Protein AF-A0A6A6MYF9-F1 (afdb_monomer_lite)

Sequence (111 aa):
MVDEHDRLLPIANVGRIMKQILPPTAKISKEAKQTMQECATEFISFVTGEASDKCHKENRKTVNGDDICWSLSSLGFDNYTEDRGQEDHGLSVSMQQLSSSAAIDSSQELH

Secondary structure (DSSP, 8-state):
---GGGGSPPHHHHHHHHHHTS-TT----HHHHHHHHHHHHHHHHHHHHHHHHHHHHTT-SS--HHHHHHHHHHTT-THHHHGGGG-HHHHHHHHHHHHHHHHTGGGSS--

Radius of gyration: 16.53 Å; chains: 1; bounding box: 35×25×54 Å

Foldseek 3Di:
DPDPVVLWDPLVVLVVVVCVPDDPPDDDDPVNSVVSRVVVSVVVVQLVVQLCVVCVVVVHPDRAPVSSQVSCVVVVNPVVNVVCPPPPPPVRVVVVVVRVVVVVVVVPPPD

Structure (mmCIF, N/CA/C/O backbone):
data_AF-A0A6A6MYF9-F1
#
_entry.id   AF-A0A6A6MYF9-F1
#
loop_
_atom_site.group_PDB
_atom_site.id
_atom_site.type_symbol
_atom_site.label_atom_id
_atom_site.label_alt_id
_atom_site.label_comp_id
_atom_site.label_asym_id
_atom_site.label_entity_id
_atom_site.label_seq_id
_atom_site.pdbx_PDB_ins_code
_atom_site.Cartn_x
_atom_site.Cartn_y
_atom_site.Cartn_z
_atom_site.occupancy
_atom_site.B_iso_or_equiv
_atom_site.auth_seq_id
_atom_site.auth_comp_id
_atom_site.auth_asym_id
_atom_site.auth_atom_id
_atom_site.pdbx_PDB_model_num
ATOM 1 N N . MET A 1 1 ? 12.629 5.102 18.994 1.00 43.66 1 MET A N 1
ATOM 2 C CA . MET A 1 1 ? 12.459 5.561 17.599 1.00 43.66 1 MET A CA 1
ATOM 3 C C . MET A 1 1 ? 12.436 4.318 16.737 1.00 43.66 1 MET A C 1
ATOM 5 O O . MET A 1 1 ? 13.460 3.659 16.654 1.00 43.66 1 MET A O 1
ATOM 9 N N . VAL A 1 2 ? 11.268 3.950 16.214 1.00 53.66 2 VAL A N 1
ATOM 10 C CA . VAL A 1 2 ? 11.156 2.889 15.202 1.00 53.66 2 VAL A CA 1
ATOM 11 C C . VAL A 1 2 ? 11.730 3.458 13.907 1.00 53.66 2 VAL A C 1
ATOM 13 O O . VAL A 1 2 ? 11.384 4.587 13.557 1.00 53.66 2 VAL A O 1
ATOM 16 N N . ASP A 1 3 ? 12.644 2.740 13.260 1.00 65.25 3 ASP A N 1
ATOM 17 C CA . ASP A 1 3 ? 13.292 3.208 12.036 1.00 65.25 3 ASP A CA 1
ATOM 18 C C . ASP A 1 3 ? 12.254 3.311 10.902 1.00 65.25 3 ASP A C 1
ATOM 20 O O . ASP A 1 3 ? 11.393 2.443 10.750 1.00 65.25 3 ASP A O 1
ATOM 24 N N . GLU A 1 4 ? 12.302 4.382 10.111 1.00 60.94 4 GLU A N 1
ATOM 25 C CA . GLU A 1 4 ? 11.413 4.576 8.955 1.00 60.94 4 GLU A CA 1
ATOM 26 C C . GLU A 1 4 ? 11.521 3.390 7.979 1.00 60.94 4 GLU A C 1
ATOM 28 O O . GLU A 1 4 ? 10.520 2.956 7.409 1.00 60.94 4 GLU A O 1
ATOM 33 N N . HIS A 1 5 ? 12.715 2.799 7.830 1.00 61.91 5 HIS A N 1
ATOM 34 C CA . HIS A 1 5 ? 12.917 1.612 7.004 1.00 61.91 5 HIS A CA 1
ATOM 35 C C . HIS A 1 5 ? 12.294 0.342 7.580 1.00 61.91 5 HIS A C 1
ATOM 37 O O . HIS A 1 5 ? 11.920 -0.521 6.784 1.00 61.91 5 HIS A O 1
ATOM 43 N N . ASP A 1 6 ? 12.101 0.233 8.897 1.00 69.00 6 ASP A N 1
ATOM 44 C CA . ASP A 1 6 ? 11.425 -0.929 9.493 1.00 69.00 6 ASP A CA 1
ATOM 45 C C . ASP A 1 6 ? 9.935 -0.984 9.109 1.00 69.00 6 ASP A C 1
ATOM 47 O O . ASP A 1 6 ? 9.311 -2.043 9.172 1.00 69.00 6 ASP A O 1
ATOM 51 N N . ARG A 1 7 ? 9.354 0.142 8.668 1.00 80.69 7 ARG A N 1
ATOM 52 C CA . ARG A 1 7 ? 7.946 0.246 8.245 1.00 80.69 7 ARG A CA 1
ATOM 53 C C . ARG A 1 7 ? 7.735 0.025 6.746 1.00 80.69 7 ARG A C 1
ATOM 55 O O . ARG A 1 7 ? 6.594 -0.096 6.292 1.00 80.69 7 ARG A O 1
ATOM 62 N N . LEU A 1 8 ? 8.810 -0.019 5.960 1.00 90.19 8 LEU A N 1
ATOM 63 C CA . LEU A 1 8 ? 8.721 -0.191 4.515 1.00 90.19 8 LEU A CA 1
ATOM 64 C C . LEU A 1 8 ? 8.661 -1.671 4.129 1.00 90.19 8 LEU A C 1
ATOM 66 O O . LEU A 1 8 ? 9.379 -2.517 4.658 1.00 90.19 8 LEU A O 1
ATOM 70 N N . LEU A 1 9 ? 7.859 -1.986 3.111 1.00 91.25 9 LEU A N 1
ATOM 71 C CA . LEU A 1 9 ? 7.856 -3.325 2.517 1.00 91.25 9 LEU A CA 1
ATOM 72 C C . LEU A 1 9 ? 9.225 -3.640 1.896 1.00 91.25 9 LEU A C 1
ATOM 74 O O . LEU A 1 9 ? 9.821 -2.753 1.291 1.00 91.25 9 LEU A O 1
ATOM 78 N N 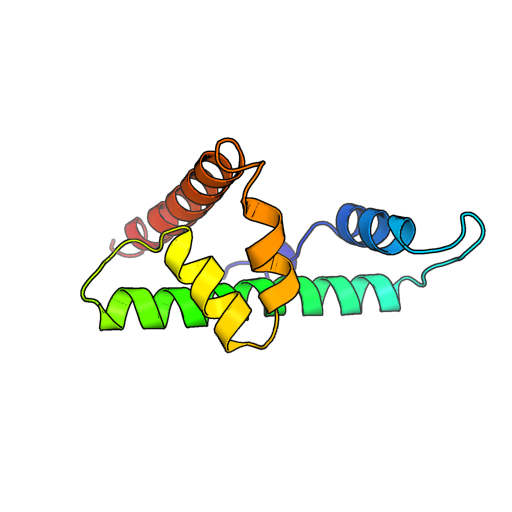. PRO A 1 10 ? 9.727 -4.887 1.921 1.00 93.75 10 PRO A N 1
ATOM 79 C CA . PRO A 1 10 ? 10.996 -5.212 1.277 1.00 93.75 10 PRO A CA 1
ATOM 80 C C . PRO A 1 10 ? 11.012 -4.811 -0.207 1.00 93.75 10 PRO A C 1
ATOM 82 O O . PRO A 1 10 ? 10.202 -5.293 -1.004 1.00 93.75 10 PRO A O 1
ATOM 85 N N . ILE A 1 11 ? 11.977 -3.974 -0.606 1.00 94.06 11 ILE A N 1
ATOM 86 C CA . ILE A 1 11 ? 12.067 -3.406 -1.967 1.00 94.06 11 ILE A CA 1
ATOM 87 C C . ILE A 1 11 ? 12.094 -4.478 -3.071 1.00 94.06 11 ILE A C 1
ATOM 89 O O . ILE A 1 11 ? 11.593 -4.275 -4.180 1.00 94.06 11 ILE A O 1
ATOM 93 N N . ALA A 1 12 ? 12.659 -5.650 -2.767 1.00 94.88 12 ALA A N 1
ATOM 94 C CA . ALA A 1 12 ? 12.699 -6.792 -3.674 1.00 94.88 12 ALA A CA 1
ATOM 95 C C . ALA A 1 12 ? 11.297 -7.354 -3.961 1.00 94.88 12 ALA A C 1
ATOM 97 O O . ALA A 1 12 ? 11.002 -7.708 -5.105 1.00 94.88 12 ALA A O 1
ATOM 98 N N . ASN A 1 13 ? 10.426 -7.387 -2.950 1.00 95.38 13 ASN A N 1
ATOM 99 C CA . ASN A 1 13 ? 9.058 -7.880 -3.079 1.00 95.38 13 ASN A CA 1
ATOM 100 C C . ASN A 1 13 ? 8.211 -6.898 -3.896 1.00 95.38 13 ASN A C 1
ATOM 102 O O . ASN A 1 13 ? 7.550 -7.322 -4.843 1.00 95.38 13 ASN A O 1
ATOM 106 N N . VAL A 1 14 ? 8.324 -5.593 -3.616 1.00 95.19 14 VAL A N 1
ATOM 107 C CA . VAL A 1 14 ? 7.673 -4.529 -4.407 1.00 95.19 14 VAL A CA 1
ATOM 108 C C . VAL A 1 14 ? 8.082 -4.635 -5.877 1.00 95.19 14 VAL A C 1
ATOM 110 O O . VAL A 1 14 ? 7.236 -4.741 -6.763 1.00 95.19 14 VAL A O 1
ATOM 113 N N . GLY A 1 15 ? 9.389 -4.722 -6.150 1.00 94.56 15 GLY A N 1
ATOM 114 C CA . GLY A 1 15 ? 9.898 -4.862 -7.513 1.00 94.56 15 GLY A CA 1
ATOM 115 C C . GLY A 1 15 ? 9.409 -6.125 -8.235 1.00 94.56 15 GLY A C 1
ATOM 116 O O . GLY A 1 15 ? 9.204 -6.082 -9.449 1.00 94.56 15 GLY A O 1
ATOM 117 N N . ARG A 1 16 ? 9.207 -7.238 -7.514 1.00 95.25 16 ARG A N 1
ATOM 118 C CA . ARG A 1 16 ? 8.673 -8.490 -8.074 1.00 95.25 16 ARG A CA 1
ATOM 119 C C . ARG A 1 16 ? 7.206 -8.350 -8.475 1.00 95.25 16 ARG A C 1
ATOM 121 O O . ARG A 1 16 ? 6.864 -8.771 -9.575 1.00 95.25 16 ARG A O 1
ATOM 128 N N . ILE A 1 17 ? 6.378 -7.741 -7.627 1.00 95.38 17 ILE A N 1
ATOM 129 C CA . ILE A 1 17 ? 4.949 -7.514 -7.898 1.00 95.38 17 ILE A CA 1
ATOM 130 C C . ILE A 1 17 ? 4.778 -6.542 -9.065 1.00 95.38 17 ILE A C 1
ATOM 132 O O . ILE A 1 17 ? 4.103 -6.867 -10.038 1.00 95.38 17 ILE A O 1
ATOM 136 N N . MET A 1 18 ? 5.481 -5.402 -9.047 1.00 96.38 18 MET A N 1
ATOM 137 C CA . MET A 1 18 ? 5.449 -4.443 -10.161 1.00 96.38 18 MET A CA 1
ATOM 138 C C . MET A 1 18 ? 5.809 -5.099 -11.502 1.00 96.38 18 MET A C 1
ATOM 140 O O . MET A 1 18 ? 5.299 -4.712 -12.548 1.00 96.38 18 MET A O 1
ATOM 144 N N . LYS A 1 19 ? 6.694 -6.103 -11.491 1.00 95.06 19 LYS A N 1
ATOM 145 C CA . LYS A 1 19 ? 7.102 -6.839 -12.689 1.00 95.06 19 LYS A CA 1
ATOM 146 C C . LYS A 1 19 ? 6.036 -7.782 -13.248 1.00 95.06 19 LYS A C 1
ATOM 148 O O . LYS A 1 19 ? 6.103 -8.064 -14.439 1.00 95.06 19 LYS A O 1
ATOM 153 N N . GLN A 1 20 ? 5.096 -8.268 -12.435 1.00 95.00 20 GLN A N 1
ATOM 154 C CA . GLN A 1 20 ? 4.077 -9.238 -12.863 1.00 95.00 20 GLN A CA 1
ATOM 155 C C . GLN A 1 20 ? 3.097 -8.656 -13.885 1.00 95.00 20 GLN A C 1
ATOM 157 O O . GLN A 1 20 ? 2.604 -9.387 -14.737 1.00 95.00 20 GLN A O 1
ATOM 162 N N . ILE A 1 21 ? 2.857 -7.345 -13.831 1.00 93.00 21 ILE A N 1
ATOM 163 C CA . ILE A 1 21 ? 1.948 -6.641 -14.746 1.00 93.00 21 ILE A CA 1
ATOM 164 C C . ILE A 1 21 ? 2.660 -6.058 -15.979 1.00 93.00 21 ILE A C 1
ATOM 166 O O . ILE A 1 21 ? 2.031 -5.406 -16.809 1.00 93.00 21 ILE A O 1
ATOM 170 N N . LEU A 1 22 ? 3.979 -6.250 -16.096 1.00 93.12 22 LEU A N 1
ATOM 171 C CA . LEU A 1 22 ? 4.799 -5.688 -17.169 1.00 93.12 22 LEU A CA 1
ATOM 172 C C . LEU A 1 22 ? 5.323 -6.780 -18.112 1.00 93.12 22 LEU A C 1
ATOM 174 O O . LEU A 1 22 ? 5.538 -7.917 -17.691 1.00 93.12 22 LEU A O 1
ATOM 178 N N . PRO A 1 23 ? 5.647 -6.435 -19.372 1.00 96.25 23 PRO A N 1
ATOM 179 C CA . PRO A 1 23 ? 6.334 -7.352 -20.271 1.00 96.25 23 PRO A CA 1
ATOM 180 C C . PRO A 1 23 ? 7.657 -7.882 -19.679 1.00 96.25 23 PRO A C 1
ATOM 182 O O . PRO A 1 23 ? 8.363 -7.142 -18.975 1.00 96.25 23 PRO A O 1
ATOM 185 N N . PRO A 1 24 ? 8.077 -9.118 -20.021 1.00 91.81 24 PRO A N 1
ATOM 186 C CA . PRO A 1 24 ? 9.279 -9.739 -19.452 1.00 91.81 24 PRO A CA 1
ATOM 187 C C . PRO A 1 24 ? 10.548 -8.884 -19.591 1.00 91.81 24 PRO A C 1
ATOM 189 O O . PRO A 1 24 ? 11.363 -8.809 -18.668 1.00 91.81 24 PRO A O 1
ATOM 192 N N . THR A 1 25 ? 10.684 -8.174 -20.713 1.00 93.12 25 THR A N 1
ATOM 193 C CA . THR A 1 25 ? 11.848 -7.346 -21.064 1.00 93.12 25 THR A CA 1
ATOM 194 C C . THR A 1 25 ? 11.848 -5.952 -20.436 1.00 93.12 25 THR A C 1
ATOM 196 O O . THR A 1 25 ? 12.870 -5.266 -20.497 1.00 93.12 25 THR A O 1
ATOM 199 N N . ALA A 1 26 ? 10.742 -5.519 -19.820 1.00 96.31 26 ALA A N 1
ATOM 200 C CA . ALA A 1 26 ? 10.642 -4.189 -19.225 1.00 96.31 26 ALA A CA 1
ATOM 201 C C . ALA A 1 26 ? 11.710 -3.983 -18.134 1.00 96.31 26 ALA A C 1
ATOM 203 O O . ALA A 1 26 ? 12.152 -4.929 -17.485 1.00 96.31 26 ALA A O 1
ATOM 204 N N . LYS A 1 27 ? 12.135 -2.749 -17.880 1.00 95.50 27 LYS A N 1
ATOM 205 C CA . LYS A 1 27 ? 13.020 -2.429 -16.751 1.00 95.50 27 LYS A CA 1
ATOM 206 C C . LYS A 1 27 ? 12.296 -1.460 -15.830 1.00 95.50 27 LYS A C 1
ATOM 208 O O . LYS A 1 27 ? 11.561 -0.604 -16.302 1.00 95.50 27 LYS A O 1
ATOM 213 N N . ILE A 1 28 ? 12.507 -1.616 -14.528 1.00 96.50 28 ILE A N 1
ATOM 214 C CA . ILE A 1 28 ? 11.975 -0.718 -13.501 1.00 96.50 28 ILE A CA 1
ATOM 215 C C . ILE A 1 28 ? 13.181 -0.059 -12.844 1.00 96.50 28 ILE A C 1
ATOM 217 O O . ILE A 1 28 ? 14.086 -0.773 -12.394 1.00 96.50 28 ILE A O 1
ATOM 221 N N . SER A 1 29 ? 13.211 1.273 -12.824 1.00 97.94 29 SER A N 1
ATOM 222 C CA . SER A 1 29 ? 14.284 2.032 -12.179 1.00 97.94 29 SER A CA 1
ATOM 223 C C . SER A 1 29 ? 14.293 1.806 -10.665 1.00 97.94 29 SER A C 1
ATOM 225 O O . SER A 1 29 ? 13.349 1.254 -10.092 1.00 97.94 29 SER A O 1
ATOM 227 N N . LYS A 1 30 ? 15.384 2.195 -10.003 1.00 96.56 30 LYS A N 1
ATOM 228 C CA . LYS A 1 30 ? 15.478 2.102 -8.543 1.00 96.56 30 LYS A CA 1
ATOM 229 C C . LYS A 1 30 ? 14.461 3.041 -7.892 1.00 96.56 30 LYS A C 1
ATOM 231 O O . LYS A 1 30 ? 13.738 2.621 -6.997 1.00 96.56 30 LYS A O 1
ATOM 236 N N . GLU A 1 31 ? 14.365 4.254 -8.416 1.00 97.00 31 GLU A N 1
ATOM 237 C CA . GLU A 1 31 ? 13.515 5.337 -7.930 1.00 97.00 31 GLU A CA 1
ATOM 238 C C . GLU A 1 31 ? 12.041 4.937 -8.022 1.00 97.00 31 GLU A C 1
ATOM 240 O O . GLU A 1 31 ? 11.317 5.054 -7.045 1.00 97.00 31 GLU A O 1
ATOM 245 N N . ALA A 1 32 ? 11.616 4.335 -9.140 1.00 97.06 32 ALA A N 1
ATOM 246 C CA . ALA A 1 32 ? 10.241 3.863 -9.292 1.00 97.06 32 ALA A CA 1
ATOM 247 C C . ALA A 1 32 ? 9.877 2.778 -8.265 1.00 97.06 32 ALA A C 1
ATOM 249 O O . ALA A 1 32 ? 8.748 2.745 -7.785 1.00 97.06 32 ALA A O 1
ATOM 250 N N . LYS A 1 33 ? 10.819 1.895 -7.901 1.00 96.19 33 LYS A N 1
ATOM 251 C CA . LYS A 1 33 ? 10.574 0.900 -6.846 1.00 96.19 33 LYS A CA 1
ATOM 252 C C . LYS A 1 33 ? 10.457 1.557 -5.472 1.00 96.19 33 LYS A C 1
ATOM 254 O O . LYS A 1 33 ? 9.631 1.107 -4.691 1.00 96.19 33 LYS A O 1
ATOM 259 N N . GLN A 1 34 ? 11.270 2.577 -5.184 1.00 96.19 34 GLN A N 1
ATOM 260 C CA . GLN A 1 34 ? 11.226 3.307 -3.911 1.00 96.19 34 GLN A CA 1
ATOM 261 C C . GLN A 1 34 ? 9.920 4.094 -3.778 1.00 96.19 34 GLN A C 1
ATOM 263 O O . GLN A 1 34 ? 9.222 3.932 -2.787 1.00 96.19 34 GLN A O 1
ATOM 268 N N . THR A 1 35 ? 9.510 4.819 -4.821 1.00 96.06 35 THR A N 1
ATOM 269 C CA . THR A 1 35 ? 8.217 5.515 -4.830 1.00 96.06 35 THR A CA 1
ATOM 270 C C . THR A 1 35 ? 7.059 4.540 -4.636 1.00 96.06 35 THR A C 1
ATOM 272 O O . THR A 1 35 ? 6.192 4.771 -3.806 1.00 96.06 35 THR A O 1
ATOM 275 N N . MET A 1 36 ? 7.051 3.402 -5.338 1.00 96.31 36 MET A N 1
ATOM 276 C CA . MET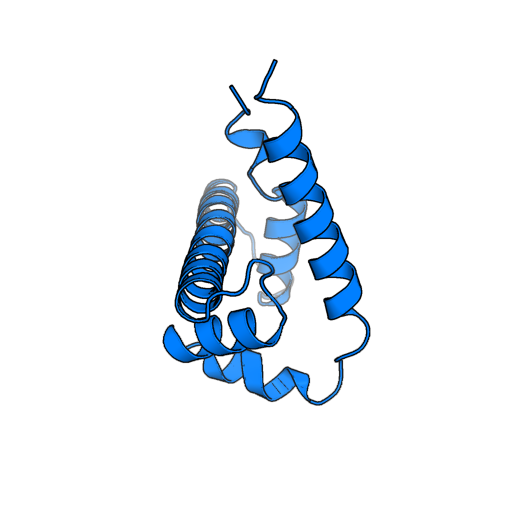 A 1 36 ? 5.990 2.407 -5.144 1.00 96.31 36 MET A CA 1
ATOM 277 C C . MET A 1 36 ? 6.027 1.737 -3.768 1.00 96.31 36 MET A C 1
ATOM 279 O O . MET A 1 36 ? 4.979 1.338 -3.272 1.00 96.31 36 MET A O 1
ATOM 283 N N . GLN A 1 37 ? 7.203 1.592 -3.158 1.00 95.31 37 GLN A N 1
ATOM 284 C CA . GLN A 1 37 ? 7.353 1.081 -1.796 1.00 95.31 37 GLN A CA 1
ATOM 285 C C . GLN A 1 37 ? 6.716 2.046 -0.789 1.00 95.31 37 GLN A C 1
ATOM 287 O O . GLN A 1 37 ? 5.921 1.606 0.036 1.00 95.31 37 GLN A O 1
ATOM 292 N N . GLU A 1 38 ? 7.010 3.342 -0.905 1.00 93.38 38 GLU A N 1
ATOM 293 C CA . GLU A 1 38 ? 6.410 4.403 -0.087 1.00 93.38 38 GLU A CA 1
ATOM 294 C C . GLU A 1 38 ? 4.890 4.458 -0.288 1.00 93.38 38 GLU A C 1
ATOM 296 O O . GLU A 1 38 ? 4.142 4.351 0.682 1.00 93.38 38 GLU A O 1
ATOM 301 N N . CYS A 1 39 ? 4.418 4.498 -1.541 1.00 94.38 39 CYS A N 1
ATOM 302 C CA . CYS A 1 39 ? 2.987 4.517 -1.849 1.00 94.38 39 CYS A CA 1
ATOM 303 C C . CYS A 1 39 ? 2.254 3.270 -1.337 1.00 94.38 39 CYS A C 1
ATOM 305 O O . CYS A 1 39 ? 1.122 3.372 -0.877 1.00 94.38 39 CYS A O 1
ATOM 307 N N . ALA A 1 40 ? 2.865 2.084 -1.422 1.00 92.31 40 ALA A N 1
ATOM 308 C CA . ALA A 1 40 ? 2.250 0.855 -0.924 1.00 92.31 40 ALA A CA 1
ATOM 309 C C . ALA A 1 40 ? 2.161 0.843 0.608 1.00 92.31 40 ALA A C 1
ATOM 311 O O . ALA A 1 40 ? 1.139 0.426 1.152 1.00 92.31 40 ALA A O 1
ATOM 312 N N . THR A 1 41 ? 3.200 1.315 1.302 1.00 89.25 41 THR A N 1
ATOM 313 C CA . THR A 1 41 ? 3.173 1.470 2.762 1.00 89.25 41 THR A CA 1
ATOM 314 C C . THR A 1 41 ? 2.103 2.479 3.181 1.00 89.25 41 THR A C 1
ATOM 316 O O . THR A 1 41 ? 1.285 2.170 4.046 1.00 89.25 41 THR A O 1
ATOM 319 N N . GLU A 1 42 ? 2.043 3.640 2.528 1.00 89.12 42 GLU A N 1
ATOM 320 C CA . GLU A 1 42 ? 1.025 4.655 2.805 1.00 89.12 42 GLU A CA 1
ATOM 321 C C . GLU A 1 42 ? -0.389 4.141 2.509 1.00 89.12 42 GLU A C 1
ATOM 323 O O . GLU A 1 42 ? -1.295 4.344 3.312 1.00 89.12 42 GLU A O 1
ATOM 328 N N . PHE A 1 43 ? -0.580 3.397 1.416 1.00 92.56 43 PHE A N 1
ATOM 329 C CA . PHE A 1 43 ? -1.863 2.776 1.090 1.00 92.56 43 PHE A CA 1
ATOM 330 C C . PHE A 1 43 ? -2.337 1.818 2.191 1.00 92.56 43 PHE A C 1
ATOM 332 O O . PHE A 1 43 ? -3.503 1.861 2.583 1.00 92.56 43 PHE A O 1
ATOM 339 N N . ILE A 1 44 ? -1.437 0.986 2.731 1.00 91.44 44 ILE A N 1
ATOM 340 C CA . ILE A 1 44 ? -1.756 0.096 3.856 1.00 91.44 44 ILE A CA 1
ATOM 341 C C . ILE A 1 44 ? -2.180 0.925 5.071 1.00 91.44 44 ILE A C 1
ATOM 343 O O . ILE A 1 44 ? -3.223 0.641 5.661 1.00 91.44 44 ILE A O 1
ATOM 347 N N .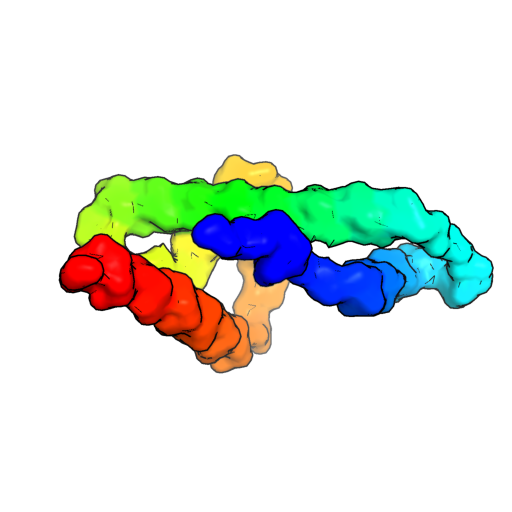 SER A 1 45 ? -1.421 1.963 5.432 1.00 90.94 45 SER A N 1
ATOM 348 C CA . SER A 1 45 ? -1.764 2.857 6.545 1.00 90.94 45 SER A CA 1
ATOM 349 C C . SER A 1 45 ? -3.102 3.568 6.340 1.00 90.94 45 SER A C 1
ATOM 351 O O . SER A 1 45 ? -3.888 3.674 7.275 1.00 90.94 45 SER A O 1
ATOM 353 N N . PHE A 1 46 ? -3.397 4.005 5.120 1.00 90.56 46 PHE A N 1
ATOM 354 C CA . PHE A 1 46 ? -4.631 4.706 4.793 1.00 90.56 46 PHE A CA 1
ATOM 355 C C . PHE A 1 46 ? -5.859 3.794 4.903 1.00 90.56 46 PHE A C 1
ATOM 357 O O . PHE A 1 46 ? -6.802 4.110 5.626 1.00 90.56 46 PHE A O 1
ATOM 364 N N . VAL A 1 47 ? -5.825 2.616 4.269 1.00 92.50 47 VAL A N 1
ATOM 365 C CA . VAL A 1 47 ? -6.930 1.643 4.332 1.00 92.50 47 VAL A CA 1
ATOM 366 C C . VAL A 1 47 ? -7.151 1.152 5.763 1.00 92.50 47 VAL A C 1
ATOM 368 O O . VAL A 1 47 ? -8.291 1.056 6.218 1.00 92.50 47 VAL A O 1
ATOM 371 N N . THR A 1 48 ? -6.072 0.848 6.490 1.00 92.81 48 THR A N 1
ATOM 372 C CA . THR A 1 48 ? -6.178 0.394 7.885 1.00 92.81 48 THR A CA 1
ATOM 373 C C . THR A 1 48 ? -6.654 1.502 8.823 1.00 92.81 48 THR A C 1
ATOM 375 O O . THR A 1 48 ? -7.399 1.204 9.756 1.00 92.81 48 THR A O 1
ATOM 378 N N . GLY A 1 49 ? -6.304 2.763 8.554 1.00 94.00 49 GLY A N 1
ATOM 379 C CA . GLY A 1 49 ? -6.830 3.931 9.259 1.00 94.00 49 GLY A CA 1
ATOM 380 C C . GLY A 1 49 ? -8.344 4.069 9.101 1.00 94.00 49 GLY A C 1
ATOM 381 O O . GLY A 1 49 ? -9.060 4.111 10.098 1.00 94.00 49 GLY A O 1
ATOM 382 N N . GLU A 1 50 ? -8.850 4.020 7.866 1.00 94.38 50 GLU A N 1
ATOM 383 C CA . GLU A 1 50 ? -10.294 4.084 7.589 1.00 94.38 50 GLU A CA 1
ATOM 384 C C . GLU A 1 50 ? -11.067 2.922 8.236 1.00 94.38 50 GLU A C 1
ATOM 386 O O . GLU A 1 50 ? -12.149 3.108 8.802 1.00 94.38 50 GLU A O 1
ATOM 391 N N . ALA A 1 51 ? -10.509 1.710 8.184 1.00 95.31 51 ALA A N 1
ATOM 392 C CA . ALA A 1 51 ? -11.129 0.523 8.773 1.00 95.31 51 ALA A CA 1
ATOM 393 C C . ALA A 1 51 ? -11.151 0.593 10.305 1.00 95.31 51 ALA A C 1
ATOM 395 O O . ALA A 1 51 ? -12.149 0.240 10.938 1.00 95.31 51 ALA A O 1
ATOM 396 N N . SER A 1 52 ? -10.066 1.091 10.902 1.00 95.19 52 SER A N 1
ATOM 397 C CA . SER A 1 52 ? -9.965 1.365 12.336 1.00 95.19 52 SER A CA 1
ATOM 398 C C . SER A 1 52 ? -11.008 2.394 12.774 1.00 95.19 52 SER A C 1
ATOM 400 O O . SER A 1 52 ? -11.750 2.158 13.728 1.00 95.19 52 SER A O 1
ATOM 402 N N . ASP A 1 53 ? -11.149 3.494 12.033 1.00 95.44 53 ASP A N 1
ATOM 403 C CA . ASP A 1 53 ? -12.130 4.538 12.325 1.00 95.44 53 ASP A CA 1
ATOM 404 C C . ASP A 1 53 ? -13.566 4.016 12.266 1.00 95.44 53 ASP A C 1
ATOM 406 O O . ASP A 1 53 ? -14.376 4.332 13.144 1.00 95.44 53 ASP A O 1
ATOM 410 N N . LYS A 1 54 ? -13.901 3.189 11.269 1.00 94.50 54 LYS A N 1
ATOM 411 C CA . LYS A 1 54 ? -15.203 2.513 11.217 1.00 94.50 54 LYS A CA 1
ATOM 412 C C . LYS A 1 54 ? -15.406 1.578 12.409 1.00 94.50 54 LYS A C 1
ATOM 414 O O . LYS A 1 54 ? -16.431 1.675 13.084 1.00 94.50 54 LYS A O 1
ATOM 419 N N . CYS A 1 55 ? -14.438 0.705 12.685 1.00 95.25 55 CYS A N 1
ATOM 420 C CA . CYS A 1 55 ? -14.490 -0.234 13.804 1.00 95.25 55 CYS A CA 1
ATOM 421 C C . CYS A 1 55 ? -14.758 0.493 15.131 1.00 95.25 55 CYS A C 1
ATOM 423 O O . CYS A 1 55 ? -15.644 0.103 15.897 1.00 95.25 55 CYS A O 1
ATOM 425 N N . HIS A 1 56 ? -14.050 1.599 15.375 1.00 94.25 56 HIS A N 1
ATOM 426 C CA . HIS A 1 56 ? -14.234 2.420 16.568 1.00 94.25 56 HIS A CA 1
ATOM 427 C C . HIS A 1 56 ? -15.598 3.119 16.610 1.00 94.25 56 HIS A C 1
ATOM 429 O O . HIS A 1 56 ? -16.230 3.134 17.668 1.00 94.25 56 HIS A O 1
ATOM 435 N N . LYS A 1 57 ? -16.099 3.642 15.480 1.00 95.69 57 LYS A N 1
ATOM 436 C CA . LYS A 1 57 ? -17.458 4.217 15.386 1.00 95.69 57 LYS A CA 1
ATOM 437 C C . LYS A 1 57 ? -18.545 3.192 15.736 1.00 95.69 57 LYS A C 1
ATOM 439 O O . LYS A 1 57 ? -19.583 3.563 16.277 1.00 95.69 57 LYS A O 1
ATOM 444 N N . GLU A 1 58 ? -18.289 1.909 15.495 1.00 96.31 58 GLU A N 1
ATOM 445 C CA . GLU A 1 58 ? -19.172 0.794 15.859 1.00 96.31 58 GLU A CA 1
ATOM 446 C C . GLU A 1 58 ? -18.933 0.241 17.280 1.00 96.31 58 GLU A C 1
ATOM 448 O O . GLU A 1 58 ? -19.491 -0.793 17.645 1.00 96.31 58 GLU A O 1
ATOM 453 N N . ASN A 1 59 ? -18.143 0.926 18.118 1.00 95.81 59 ASN A N 1
ATOM 454 C CA . ASN A 1 59 ? -17.770 0.504 19.479 1.00 95.81 59 ASN A CA 1
ATOM 455 C C . ASN A 1 59 ? -17.047 -0.854 19.547 1.00 95.81 59 ASN A C 1
ATOM 457 O O . ASN A 1 59 ? -17.053 -1.526 20.584 1.00 95.81 59 ASN A O 1
ATOM 461 N N . ARG A 1 60 ? -16.396 -1.266 18.456 1.00 95.25 60 ARG A N 1
ATOM 462 C CA . ARG A 1 60 ? -15.561 -2.469 18.411 1.00 95.25 60 ARG A CA 1
ATOM 463 C C . ARG A 1 60 ? -14.095 -2.099 18.632 1.00 95.25 60 ARG A C 1
ATOM 465 O O . ARG A 1 60 ? -13.644 -1.019 18.262 1.00 95.25 60 ARG A O 1
ATOM 472 N N . LYS A 1 61 ? -13.347 -3.016 19.252 1.00 92.56 61 LYS A N 1
ATOM 473 C CA . LYS A 1 61 ? -11.903 -2.869 19.538 1.00 92.56 61 LYS A CA 1
ATOM 474 C C . LYS A 1 61 ? -11.006 -3.661 18.585 1.00 92.56 61 LYS A C 1
ATOM 476 O O . LYS A 1 61 ? -9.788 -3.605 18.701 1.00 92.56 61 LYS A O 1
ATOM 481 N N . THR A 1 62 ? -11.600 -4.451 17.697 1.00 94.00 62 THR A N 1
ATOM 482 C CA . THR A 1 62 ? -10.882 -5.350 16.795 1.00 94.00 62 THR A CA 1
ATOM 483 C C . THR A 1 62 ? -11.409 -5.143 15.388 1.00 94.00 62 THR A C 1
ATOM 485 O O . THR A 1 62 ? -12.591 -5.382 15.130 1.00 94.00 62 THR A O 1
ATOM 488 N N . VAL A 1 63 ? -10.511 -4.709 14.505 1.00 92.44 63 VAL A N 1
ATOM 489 C CA . VAL A 1 63 ? -10.761 -4.583 13.069 1.00 92.44 63 VAL A CA 1
ATOM 490 C C . VAL A 1 63 ? -10.891 -5.982 12.472 1.00 92.44 63 VAL A C 1
ATOM 492 O O . VAL A 1 63 ? -10.054 -6.849 12.734 1.00 92.44 63 VAL A O 1
ATOM 495 N N . ASN A 1 64 ? -11.938 -6.212 11.684 1.00 90.44 64 ASN A N 1
ATOM 496 C CA . ASN A 1 64 ? -12.178 -7.488 11.010 1.00 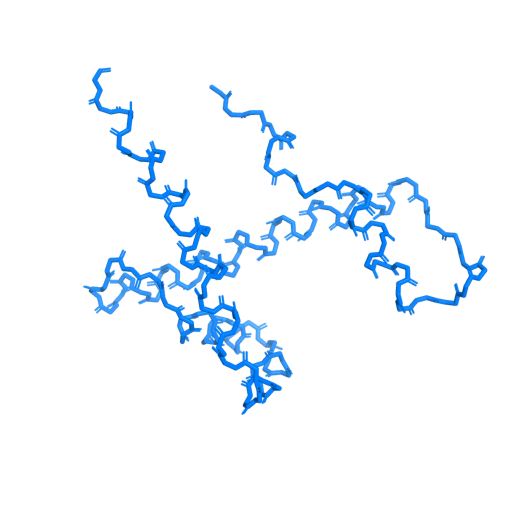90.44 64 ASN A CA 1
ATOM 497 C C . ASN A 1 64 ? -12.064 -7.354 9.476 1.00 90.44 64 ASN A C 1
ATOM 499 O O . ASN A 1 64 ? -11.700 -6.304 8.946 1.00 90.44 64 ASN A O 1
ATOM 503 N N . GLY A 1 65 ? -12.337 -8.443 8.750 1.00 89.62 65 GLY A N 1
ATOM 504 C CA . GLY A 1 65 ? -12.299 -8.444 7.284 1.00 89.62 65 GLY A CA 1
ATOM 505 C C . GLY A 1 65 ? -13.344 -7.525 6.641 1.00 89.62 65 GLY A C 1
ATOM 506 O O . GLY A 1 65 ? -13.042 -6.890 5.631 1.00 89.62 65 GLY A O 1
ATOM 507 N N . ASP A 1 66 ? -14.526 -7.404 7.249 1.00 92.50 66 ASP A N 1
ATOM 508 C CA . ASP A 1 66 ? -15.630 -6.579 6.744 1.00 92.50 66 ASP A CA 1
ATOM 509 C C . ASP A 1 66 ? -15.313 -5.085 6.820 1.00 92.50 66 ASP A C 1
ATOM 511 O O . ASP A 1 66 ? -15.712 -4.321 5.940 1.00 92.50 66 ASP A O 1
ATOM 515 N N . ASP A 1 67 ? -14.566 -4.661 7.841 1.00 92.50 67 ASP A N 1
ATOM 516 C CA . ASP A 1 67 ? -14.071 -3.290 7.953 1.00 92.50 67 ASP A CA 1
ATOM 517 C C . ASP A 1 67 ? -13.147 -2.943 6.792 1.00 92.50 67 ASP A C 1
ATOM 519 O O . ASP A 1 67 ? -13.323 -1.909 6.155 1.00 92.50 67 ASP A O 1
ATOM 523 N N . ILE A 1 68 ? -12.218 -3.844 6.460 1.00 94.38 68 ILE A N 1
ATOM 524 C CA . ILE A 1 68 ? -11.302 -3.659 5.331 1.00 94.38 68 ILE A CA 1
ATOM 525 C C . ILE A 1 68 ? -12.061 -3.653 4.005 1.00 94.38 68 ILE A C 1
ATOM 527 O O . ILE A 1 68 ? -11.809 -2.786 3.171 1.00 94.38 68 ILE A O 1
ATOM 531 N N . CYS A 1 69 ? -12.994 -4.588 3.798 1.00 93.25 69 CYS A N 1
ATOM 532 C CA . CYS A 1 69 ? -13.832 -4.598 2.597 1.00 93.25 69 CYS A CA 1
ATOM 533 C C . CYS A 1 69 ? -14.623 -3.294 2.472 1.00 93.25 69 CYS A C 1
ATOM 535 O O . CYS A 1 69 ? -14.636 -2.677 1.411 1.00 93.25 69 CYS A O 1
ATOM 537 N N . TRP A 1 70 ? -15.222 -2.824 3.564 1.00 93.75 70 TRP A N 1
ATOM 538 C CA . TRP A 1 70 ? -15.936 -1.556 3.561 1.00 93.75 70 TRP A CA 1
ATOM 539 C C . TRP A 1 70 ? -15.024 -0.368 3.255 1.00 93.75 70 TRP A C 1
ATOM 541 O O . TRP A 1 70 ? -15.424 0.499 2.481 1.00 93.75 70 TRP A O 1
ATOM 551 N N . SER A 1 71 ? -13.819 -0.315 3.826 1.00 94.25 71 SER A N 1
ATOM 552 C CA . SER A 1 71 ? -12.868 0.765 3.556 1.00 94.25 71 SER A CA 1
ATOM 553 C C . SER A 1 71 ? -12.438 0.764 2.097 1.00 94.25 71 SER A C 1
ATOM 555 O O . SER A 1 71 ? -12.475 1.809 1.462 1.00 94.25 71 SER A O 1
ATOM 557 N N . LEU A 1 72 ? -12.115 -0.399 1.525 1.00 93.81 72 LEU A N 1
ATOM 558 C CA . LEU A 1 72 ? -11.785 -0.515 0.103 1.00 93.81 72 LEU A CA 1
ATOM 559 C C . LEU A 1 72 ? -12.932 -0.014 -0.781 1.00 93.81 72 LEU A C 1
ATOM 561 O O . LEU A 1 72 ? -12.699 0.824 -1.648 1.00 93.81 72 LEU A O 1
ATOM 565 N N . SER A 1 73 ? -14.165 -0.446 -0.518 1.00 93.06 73 SER A N 1
A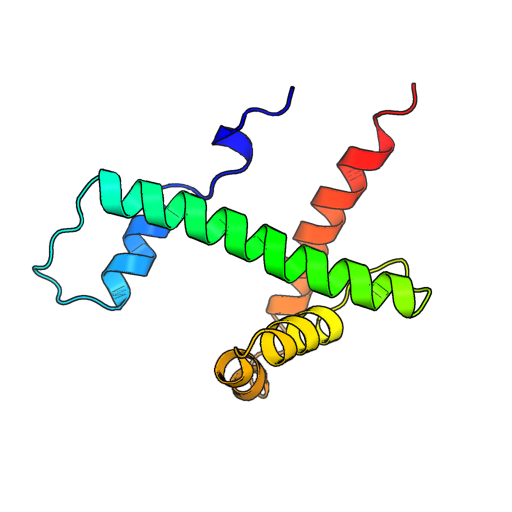TOM 566 C CA . SER A 1 73 ? -15.341 0.043 -1.244 1.00 93.06 73 SER A CA 1
ATOM 567 C C . SER A 1 73 ? -15.563 1.549 -1.078 1.00 93.06 73 SER A C 1
ATOM 569 O O . SER A 1 73 ? -15.767 2.270 -2.049 1.00 93.06 73 SER A O 1
ATOM 571 N N . SER A 1 74 ? -15.437 2.071 0.142 1.00 92.12 74 SER A N 1
ATOM 572 C CA . SER A 1 74 ? -15.628 3.503 0.428 1.00 92.12 74 SER A CA 1
ATOM 573 C C . SER A 1 74 ? -14.573 4.389 -0.239 1.00 92.12 74 SER A C 1
ATOM 575 O O . SER A 1 74 ? -14.840 5.549 -0.544 1.00 92.12 74 SER A O 1
ATOM 577 N N . LEU A 1 75 ? -13.388 3.834 -0.495 1.00 90.88 75 LEU A N 1
ATOM 578 C CA . LEU A 1 75 ? -12.290 4.483 -1.206 1.00 90.88 75 LEU A CA 1
ATOM 579 C C . LEU A 1 75 ? -12.363 4.304 -2.736 1.00 90.88 75 LEU A C 1
ATOM 581 O O . LEU A 1 75 ? -11.500 4.820 -3.446 1.00 90.88 75 LEU A O 1
ATOM 585 N N . GLY A 1 76 ? -13.381 3.606 -3.254 1.00 90.88 76 GLY A N 1
ATOM 586 C CA . GLY A 1 76 ? -13.589 3.378 -4.689 1.00 90.88 76 GLY A CA 1
ATOM 587 C C . GLY A 1 76 ? -12.829 2.178 -5.265 1.00 90.88 76 GLY A C 1
ATOM 588 O O . GLY A 1 76 ? -12.619 2.100 -6.476 1.00 90.88 76 GLY A O 1
ATOM 589 N N . PHE A 1 77 ? -12.400 1.242 -4.416 1.00 89.69 77 PHE A N 1
ATOM 590 C CA . PHE A 1 77 ? -11.713 0.001 -4.788 1.00 89.69 77 PHE A CA 1
ATOM 591 C C . PHE A 1 77 ? -12.654 -1.218 -4.781 1.00 89.69 77 PHE A C 1
ATOM 593 O O . PHE A 1 77 ? -12.225 -2.324 -4.460 1.00 89.69 77 PHE A O 1
ATOM 600 N N . ASP A 1 78 ? -13.924 -1.045 -5.157 1.00 86.00 78 ASP A N 1
ATOM 601 C CA . ASP A 1 78 ? -14.961 -2.096 -5.114 1.00 86.00 78 ASP A CA 1
ATOM 602 C C . ASP A 1 78 ? -14.578 -3.381 -5.868 1.00 86.00 78 ASP A C 1
ATOM 604 O O . ASP A 1 78 ? -14.838 -4.490 -5.409 1.00 86.00 78 ASP A O 1
ATOM 608 N N . ASN A 1 79 ? -13.841 -3.262 -6.974 1.00 81.62 79 ASN A N 1
ATOM 609 C CA . ASN A 1 79 ? -13.376 -4.423 -7.744 1.00 81.62 79 ASN A CA 1
ATOM 610 C C . ASN A 1 79 ? -12.455 -5.368 -6.940 1.00 81.62 79 ASN A C 1
ATOM 612 O O . ASN A 1 79 ? -12.257 -6.512 -7.333 1.00 81.62 79 ASN A O 1
ATOM 616 N N . TYR A 1 80 ? -11.873 -4.901 -5.829 1.00 78.31 80 TYR A N 1
ATOM 617 C CA . TYR A 1 80 ? -11.030 -5.710 -4.941 1.00 78.31 80 TYR A CA 1
ATOM 618 C C . TYR A 1 80 ? -11.821 -6.388 -3.811 1.00 78.31 80 TYR A C 1
ATOM 620 O O . TYR A 1 80 ? -11.259 -7.193 -3.064 1.00 78.31 80 TYR A O 1
ATOM 628 N N . THR A 1 81 ? -13.107 -6.064 -3.652 1.00 76.19 81 THR A N 1
ATOM 629 C CA . THR A 1 81 ? -13.986 -6.654 -2.631 1.00 76.19 81 THR A CA 1
ATOM 630 C C . THR A 1 81 ? -14.898 -7.729 -3.222 1.00 76.19 81 THR A C 1
ATOM 632 O O . THR A 1 81 ? -15.219 -8.690 -2.525 1.00 76.19 81 THR A O 1
ATOM 635 N N . GLU A 1 82 ? -15.230 -7.635 -4.514 1.00 63.31 82 GLU A N 1
ATOM 636 C CA . GLU A 1 82 ? -16.086 -8.596 -5.228 1.00 63.31 82 GLU A CA 1
ATOM 637 C C . GLU A 1 82 ? -15.422 -9.965 -5.478 1.00 63.31 82 GLU A C 1
ATOM 639 O O . GLU A 1 82 ? -16.089 -10.997 -5.389 1.00 63.31 82 GLU A O 1
ATOM 644 N N . ASP A 1 83 ? -14.106 -10.012 -5.716 1.00 53.22 83 ASP A N 1
ATOM 645 C CA . ASP A 1 83 ? -13.384 -11.255 -6.063 1.00 53.22 83 ASP A CA 1
ATOM 646 C C . ASP A 1 83 ? -13.120 -12.175 -4.846 1.00 53.22 83 ASP A C 1
ATOM 648 O O . ASP A 1 83 ? -12.700 -13.325 -4.971 1.00 53.22 83 ASP A O 1
ATOM 652 N N . ARG A 1 84 ? -13.415 -11.710 -3.622 1.00 52.66 84 ARG A N 1
ATOM 653 C CA . ARG A 1 84 ? -13.178 -12.482 -2.385 1.00 52.66 84 ARG A CA 1
ATOM 654 C C . ARG A 1 84 ? -14.241 -13.536 -2.068 1.00 52.66 84 ARG A C 1
ATOM 656 O O . ARG A 1 84 ? -14.095 -14.259 -1.084 1.00 52.66 84 ARG A O 1
ATOM 663 N N . GLY A 1 85 ? -15.247 -13.712 -2.926 1.00 47.31 85 GLY A N 1
ATOM 664 C CA . GLY A 1 85 ? -16.261 -14.765 -2.794 1.00 47.31 85 GLY A CA 1
ATOM 665 C C . GLY A 1 85 ? -15.734 -16.211 -2.876 1.00 47.31 85 GLY A C 1
ATOM 666 O O . GLY A 1 85 ? -16.506 -17.134 -2.620 1.00 47.31 85 GLY A O 1
ATOM 667 N N . GLN A 1 86 ? -14.453 -16.442 -3.213 1.00 41.66 86 GLN A N 1
ATOM 668 C CA . GLN A 1 86 ? -13.882 -17.795 -3.363 1.00 41.66 86 GLN A CA 1
ATOM 669 C C . GLN A 1 86 ? -12.627 -18.108 -2.509 1.00 41.66 86 GLN A C 1
ATOM 671 O O . GLN A 1 86 ? -12.213 -19.266 -2.488 1.00 41.66 86 GLN A O 1
ATOM 676 N N . GLU A 1 87 ? -12.048 -17.161 -1.751 1.00 46.41 87 GLU A N 1
ATOM 677 C CA . GLU A 1 87 ? -10.743 -17.337 -1.053 1.00 46.41 87 GLU A CA 1
ATOM 678 C C . GLU A 1 87 ? -10.760 -17.073 0.478 1.00 46.41 87 GLU A C 1
ATOM 680 O O . GLU A 1 87 ? -9.725 -16.838 1.107 1.00 46.41 87 GLU A O 1
ATOM 685 N N . ASP A 1 88 ? -11.932 -17.125 1.113 1.00 47.81 88 ASP A N 1
ATOM 686 C CA . ASP A 1 88 ? -12.188 -16.641 2.485 1.00 47.81 88 ASP A CA 1
ATOM 687 C C . ASP A 1 88 ? -11.352 -17.292 3.623 1.00 47.81 88 ASP A C 1
ATOM 689 O O . ASP A 1 88 ? -11.209 -16.734 4.707 1.00 47.81 88 ASP A O 1
ATOM 693 N N . HIS A 1 89 ? -10.721 -18.454 3.427 1.00 49.09 89 HIS A N 1
ATOM 694 C CA . HIS A 1 89 ? -10.086 -19.171 4.551 1.00 49.09 89 HIS A CA 1
ATOM 695 C C . HIS A 1 89 ? -8.619 -18.789 4.836 1.00 49.09 89 HIS A C 1
ATOM 697 O O . HIS A 1 89 ? -8.139 -19.010 5.947 1.00 49.09 89 HIS A O 1
ATOM 703 N N . GLY A 1 90 ? -7.886 -18.211 3.877 1.00 44.41 90 GLY A N 1
ATOM 704 C CA . GLY A 1 90 ? -6.442 -17.948 4.034 1.00 44.41 90 GLY A CA 1
ATOM 705 C C . GLY A 1 90 ? -6.091 -16.555 4.572 1.00 44.41 90 GLY A C 1
ATOM 706 O O . GLY A 1 90 ? -5.152 -16.388 5.356 1.00 44.41 90 GLY A O 1
ATOM 707 N N . LEU A 1 91 ? -6.858 -15.539 4.169 1.00 48.78 91 LEU A N 1
ATOM 708 C CA . LEU A 1 91 ? -6.575 -14.132 4.480 1.00 48.78 91 LEU A CA 1
ATOM 709 C C . LEU A 1 91 ? -6.914 -13.759 5.931 1.00 48.78 91 LEU A C 1
ATOM 711 O O . LEU A 1 91 ? -6.198 -12.957 6.531 1.00 48.78 91 LEU A O 1
ATOM 715 N N . SER A 1 92 ? -7.937 -14.393 6.517 1.00 50.72 92 SER A N 1
ATOM 716 C CA . SER A 1 92 ? -8.309 -14.241 7.934 1.00 50.72 92 SER A CA 1
ATOM 717 C C . SER A 1 92 ? -7.126 -14.519 8.872 1.00 50.72 92 SER A C 1
ATOM 719 O O . SER A 1 92 ? -6.810 -13.708 9.743 1.00 50.72 92 SER A O 1
ATOM 721 N N . VAL A 1 93 ? -6.387 -15.605 8.621 1.00 49.09 93 VAL A N 1
ATOM 722 C CA . VAL A 1 93 ? -5.235 -16.018 9.441 1.00 49.09 93 VAL A CA 1
ATOM 723 C C . VAL A 1 93 ? -4.078 -15.018 9.328 1.00 49.09 93 VAL A C 1
ATOM 725 O O . VAL A 1 93 ? -3.454 -14.658 10.328 1.00 49.09 93 VAL A O 1
ATOM 728 N N . SER A 1 94 ? -3.824 -14.506 8.120 1.00 47.00 94 SER A N 1
ATOM 729 C CA . SER A 1 94 ? -2.738 -13.545 7.877 1.00 47.00 94 SER A CA 1
ATOM 730 C C . SER A 1 94 ? -3.024 -12.174 8.506 1.00 47.00 94 SER A C 1
ATOM 732 O O . SER A 1 94 ? -2.134 -11.578 9.114 1.00 47.00 94 SER A O 1
ATOM 734 N N . MET A 1 95 ? -4.272 -11.692 8.437 1.00 50.62 95 MET A N 1
ATOM 735 C CA . MET A 1 95 ? -4.690 -10.460 9.121 1.00 50.62 95 MET A CA 1
ATOM 736 C C . MET A 1 95 ? -4.722 -10.619 10.646 1.00 50.62 95 MET A C 1
ATOM 738 O O . MET A 1 95 ? -4.318 -9.699 11.358 1.00 50.62 95 MET A O 1
ATOM 742 N N . GLN A 1 96 ? -5.124 -11.782 11.172 1.00 48.72 96 GLN A N 1
ATOM 743 C CA . GLN A 1 96 ? -5.033 -12.065 12.607 1.00 48.72 96 GLN A CA 1
ATOM 744 C C . GLN A 1 96 ? -3.583 -12.029 13.104 1.00 48.72 96 GLN A C 1
ATOM 746 O O . GLN A 1 96 ? -3.325 -11.449 14.157 1.00 48.72 96 GLN A O 1
ATOM 751 N N . GLN A 1 97 ? -2.621 -12.549 12.337 1.00 47.09 97 GLN A N 1
ATOM 752 C CA . GLN A 1 97 ? -1.199 -12.455 12.688 1.00 47.09 97 GLN A CA 1
ATOM 753 C C . GLN A 1 97 ? -0.666 -11.017 12.656 1.00 47.09 97 GLN A C 1
ATOM 755 O O . GLN A 1 97 ? 0.062 -10.627 13.567 1.00 47.09 97 GLN A O 1
ATOM 760 N N . LEU A 1 98 ? -1.061 -10.208 11.667 1.00 50.84 98 LEU A N 1
ATOM 761 C CA . LEU A 1 98 ? -0.667 -8.795 11.591 1.00 50.84 98 LEU A CA 1
ATOM 762 C C . LEU A 1 98 ? -1.288 -7.961 12.724 1.00 50.8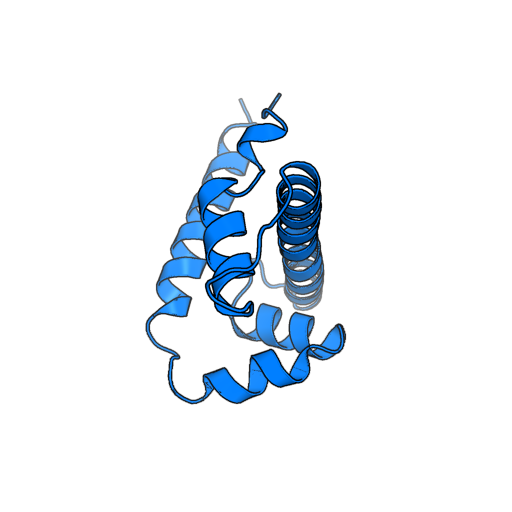4 98 LEU A C 1
ATOM 764 O O . LEU A 1 98 ? -0.585 -7.182 13.362 1.00 50.84 98 LEU A O 1
ATOM 768 N N . SER A 1 99 ? -2.571 -8.174 13.035 1.00 47.53 99 SER A N 1
ATOM 769 C CA . SER A 1 99 ? -3.250 -7.500 14.154 1.00 47.53 99 SER A CA 1
ATOM 770 C C . SER A 1 99 ? -2.687 -7.917 15.517 1.00 47.53 99 SER A C 1
ATOM 772 O O . SER A 1 99 ? -2.508 -7.073 16.392 1.00 47.53 99 SER A O 1
ATOM 774 N N . SER A 1 100 ? -2.318 -9.193 15.674 1.00 42.03 100 SER A N 1
ATOM 775 C CA . SER A 1 100 ? -1.642 -9.686 16.876 1.00 42.03 100 SER A CA 1
ATOM 776 C C . SER A 1 100 ? -0.264 -9.047 17.015 1.00 42.03 100 SER A C 1
ATOM 778 O O . SER A 1 100 ? 0.083 -8.624 18.108 1.00 42.03 100 SER A O 1
ATOM 780 N N . SER A 1 101 ? 0.484 -8.896 15.914 1.00 42.62 101 SER A N 1
ATOM 781 C CA . SER A 1 101 ? 1.793 -8.232 15.908 1.00 42.62 101 SER A CA 1
ATOM 782 C C . SER A 1 101 ? 1.725 -6.728 16.193 1.00 42.62 101 SER A C 1
ATOM 784 O O . SER A 1 101 ? 2.669 -6.186 16.756 1.00 42.62 101 SER A O 1
ATOM 786 N N . ALA A 1 102 ? 0.630 -6.055 15.831 1.00 43.91 102 ALA A N 1
ATOM 787 C CA . ALA A 1 102 ? 0.412 -4.646 16.157 1.00 43.91 102 ALA A CA 1
ATOM 788 C C . ALA A 1 102 ? -0.063 -4.445 17.611 1.00 43.91 102 ALA A C 1
ATOM 790 O O . ALA A 1 102 ? 0.282 -3.451 18.242 1.00 43.91 102 ALA A O 1
ATOM 791 N N . ALA A 1 103 ? -0.810 -5.402 18.175 1.00 43.22 103 ALA A N 1
ATOM 792 C CA . ALA A 1 103 ? -1.325 -5.324 19.545 1.00 43.22 103 ALA A CA 1
ATOM 793 C C . ALA A 1 103 ? -0.256 -5.552 20.635 1.00 43.22 103 ALA A C 1
ATOM 795 O O . ALA A 1 103 ? -0.419 -5.072 21.760 1.00 43.22 103 ALA A O 1
ATOM 796 N N . ILE A 1 104 ? 0.838 -6.265 20.329 1.00 46.69 104 ILE A N 1
ATOM 797 C CA . ILE A 1 104 ? 1.944 -6.472 21.286 1.00 46.69 104 ILE A CA 1
ATOM 798 C C . ILE A 1 104 ? 2.787 -5.210 21.521 1.00 46.69 104 ILE A C 1
ATOM 800 O O . ILE A 1 104 ? 3.322 -5.055 22.617 1.00 46.69 104 ILE A O 1
ATOM 804 N N . ASP A 1 105 ? 2.865 -4.294 20.553 1.00 43.56 105 ASP A N 1
ATOM 805 C CA . ASP A 1 105 ? 3.678 -3.072 20.664 1.00 43.56 105 ASP A CA 1
ATOM 806 C C . ASP A 1 105 ? 3.066 -2.063 21.657 1.00 43.56 105 ASP A C 1
ATOM 808 O O . ASP A 1 105 ? 3.755 -1.501 22.505 1.00 43.56 105 ASP A O 1
ATOM 812 N N . SER A 1 106 ? 1.733 -1.944 21.688 1.00 40.44 106 SER A N 1
ATOM 813 C CA . SER A 1 106 ? 1.034 -1.024 22.604 1.00 40.44 106 SER A CA 1
ATOM 814 C C . SER A 1 106 ? 1.014 -1.467 24.076 1.00 40.44 106 SER A C 1
ATOM 816 O O . SER A 1 106 ? 0.571 -0.705 24.932 1.00 40.44 106 SER A O 1
ATOM 818 N N . SER A 1 107 ? 1.469 -2.686 24.393 1.00 40.34 107 SER A N 1
ATOM 819 C CA . SER A 1 107 ? 1.498 -3.207 25.772 1.00 40.34 107 SER A CA 1
ATOM 820 C C . SER A 1 107 ? 2.860 -3.051 26.465 1.00 40.34 107 SER A C 1
ATOM 822 O O . SER A 1 107 ? 2.957 -3.371 27.649 1.00 40.34 107 SER A O 1
ATOM 824 N N . GLN A 1 108 ? 3.901 -2.566 25.771 1.00 39.19 108 GLN A N 1
ATOM 825 C CA . GLN A 1 108 ? 5.240 -2.367 26.355 1.00 39.19 108 GLN A CA 1
ATOM 826 C C . GLN A 1 108 ? 5.654 -0.899 26.572 1.00 39.19 108 GLN A C 1
ATOM 828 O O . GLN A 1 108 ? 6.702 -0.669 27.164 1.00 39.19 108 GLN A O 1
ATOM 833 N N . GLU A 1 109 ? 4.830 0.094 26.211 1.00 40.62 109 GLU A N 1
ATOM 834 C CA . GLU A 1 109 ? 5.115 1.520 26.499 1.00 40.62 109 GLU A CA 1
ATOM 835 C C . GLU A 1 109 ? 4.532 2.044 27.831 1.00 40.62 109 GLU A C 1
ATOM 837 O O . GLU A 1 109 ? 4.601 3.235 28.127 1.00 40.62 109 GLU A O 1
ATOM 842 N N . LEU A 1 110 ? 3.991 1.168 28.683 1.00 43.59 110 LEU A N 1
ATOM 843 C CA . LEU A 1 110 ? 3.624 1.504 30.063 1.00 43.59 110 LEU A CA 1
ATOM 844 C C . LEU A 1 110 ? 4.491 0.709 31.042 1.00 43.59 110 LEU A C 1
ATOM 846 O O . LEU A 1 110 ? 4.001 -0.258 31.620 1.00 43.59 110 LEU A O 1
ATOM 850 N N . HIS A 1 111 ? 5.758 1.106 31.200 1.00 35.62 111 HIS A N 1
ATOM 851 C CA . HIS A 1 111 ? 6.553 1.002 32.437 1.00 35.62 111 HIS A CA 1
ATOM 852 C C . HIS A 1 111 ? 7.757 1.948 32.385 1.00 35.62 111 HIS A C 1
ATOM 854 O O . HIS A 1 111 ? 8.509 1.894 31.389 1.00 35.62 111 HIS A O 1
#

pLDDT: mean 78.53, std 21.56, range [35.62, 97.94]

InterPro domains:
  IPR003956 Transcription factor, NFYB/HAP3, conserved site [PS00685] (39-55)
  IPR003958 Transcription factor CBF/NF-Y/archaeal histone domain [PF00808] (8-72)
  IPR009072 Histone-fold [G3DSA:1.10.20.10] (1-108)
  IPR009072 Histone-fold [SSF47113] (6-83)
  IPR027113 Transcription factor NFYB/HAP3 [PTHR11064] (2-82)

Organism: Hevea brasiliensis (NCBI:txid3981)